Protein AF-A0A968MSD0-F1 (afdb_monomer_lite)

Structure (mmCIF, N/CA/C/O backbone):
data_AF-A0A968MSD0-F1
#
_entry.id   AF-A0A968MSD0-F1
#
loop_
_atom_site.group_PDB
_atom_site.id
_atom_site.type_symbol
_atom_site.label_atom_id
_atom_site.label_alt_id
_atom_site.label_comp_id
_atom_site.label_asym_id
_atom_site.label_entity_id
_atom_site.label_seq_id
_atom_site.pdbx_PDB_ins_code
_atom_site.Cartn_x
_atom_site.Cartn_y
_atom_site.Cartn_z
_atom_site.occupancy
_atom_site.B_iso_or_equiv
_atom_site.auth_seq_id
_atom_site.auth_comp_id
_atom_site.auth_asym_id
_atom_site.auth_atom_id
_atom_site.pdbx_PDB_model_num
ATOM 1 N N . MET A 1 1 ? 26.009 1.612 -33.110 1.00 40.75 1 MET A N 1
ATOM 2 C CA . MET A 1 1 ? 24.912 0.634 -32.939 1.00 40.75 1 MET A CA 1
ATOM 3 C C . MET A 1 1 ? 24.488 0.697 -31.481 1.00 40.75 1 MET A C 1
ATOM 5 O O . MET A 1 1 ? 25.310 0.384 -30.635 1.00 40.75 1 MET A O 1
ATOM 9 N N . VAL A 1 2 ? 23.291 1.198 -31.168 1.00 48.66 2 VAL A N 1
ATOM 10 C CA . VAL A 1 2 ? 22.817 1.276 -29.773 1.00 48.66 2 VAL A CA 1
ATOM 11 C C . VAL A 1 2 ? 22.504 -0.143 -29.301 1.00 48.66 2 VAL A C 1
ATOM 13 O O . VAL A 1 2 ? 21.721 -0.848 -29.939 1.00 48.66 2 VAL A O 1
ATOM 16 N N . ASN A 1 3 ? 23.147 -0.590 -28.224 1.00 64.88 3 ASN A N 1
ATOM 17 C CA . ASN A 1 3 ? 22.903 -1.910 -27.660 1.00 64.88 3 ASN A CA 1
ATOM 18 C C . ASN A 1 3 ? 21.477 -1.947 -27.084 1.00 64.88 3 ASN A C 1
ATOM 20 O O . ASN A 1 3 ? 21.122 -1.137 -26.230 1.00 64.88 3 ASN A O 1
ATOM 24 N N . ARG A 1 4 ? 20.640 -2.890 -27.533 1.00 63.91 4 ARG A N 1
ATOM 25 C CA . ARG A 1 4 ? 19.243 -3.024 -27.078 1.00 63.91 4 ARG A CA 1
ATOM 26 C C . ARG A 1 4 ? 19.138 -3.123 -25.547 1.00 63.91 4 ARG A C 1
ATOM 28 O O . ARG A 1 4 ? 18.202 -2.575 -24.974 1.00 63.91 4 ARG A O 1
ATOM 35 N N . LYS A 1 5 ? 20.114 -3.754 -24.879 1.00 62.75 5 LYS A N 1
ATOM 36 C CA . LYS A 1 5 ? 20.180 -3.833 -23.406 1.00 62.75 5 LYS A CA 1
ATOM 37 C C . LYS A 1 5 ? 20.410 -2.467 -22.749 1.00 62.75 5 LYS A C 1
ATOM 39 O O . LYS A 1 5 ? 19.786 -2.160 -21.740 1.00 62.75 5 LYS A O 1
ATOM 44 N N . GLU A 1 6 ? 21.262 -1.637 -23.344 1.00 64.75 6 GLU A N 1
ATOM 45 C CA . GLU A 1 6 ? 21.559 -0.279 -22.872 1.00 64.75 6 GLU A CA 1
ATOM 46 C C . GLU A 1 6 ? 20.343 0.642 -23.037 1.00 64.75 6 GLU A C 1
ATOM 48 O O . GLU A 1 6 ? 20.007 1.396 -22.126 1.00 64.75 6 GLU A O 1
ATOM 53 N N . SER A 1 7 ? 19.608 0.493 -24.145 1.00 75.88 7 SER A N 1
ATOM 54 C CA . SER A 1 7 ? 18.342 1.202 -24.354 1.00 75.88 7 SER A CA 1
ATOM 55 C C . SER A 1 7 ? 17.303 0.844 -23.288 1.00 75.88 7 SER A C 1
ATOM 57 O O . SER A 1 7 ? 16.648 1.742 -22.773 1.00 75.88 7 SER A O 1
ATOM 59 N N . ILE A 1 8 ? 17.170 -0.438 -22.924 1.00 77.12 8 ILE A N 1
ATOM 60 C CA . ILE A 1 8 ? 16.208 -0.882 -21.900 1.00 77.12 8 ILE A CA 1
ATOM 61 C C . ILE A 1 8 ? 16.601 -0.371 -20.508 1.00 77.12 8 ILE A C 1
ATOM 63 O O . ILE A 1 8 ? 15.738 0.105 -19.775 1.00 77.12 8 ILE A O 1
ATOM 67 N N . ASN A 1 9 ? 17.891 -0.418 -20.156 1.00 78.94 9 ASN A N 1
ATOM 68 C CA . ASN A 1 9 ? 18.391 0.144 -18.895 1.00 78.94 9 ASN A CA 1
ATOM 69 C C . ASN A 1 9 ? 18.038 1.629 -18.765 1.00 78.94 9 ASN A C 1
ATOM 71 O O . ASN A 1 9 ? 17.568 2.064 -17.715 1.00 78.94 9 ASN A O 1
ATOM 75 N N . LYS A 1 10 ? 18.233 2.395 -19.843 1.00 83.25 10 LYS A N 1
ATOM 76 C CA . LYS A 1 10 ? 17.906 3.820 -19.877 1.00 83.25 10 LYS A CA 1
ATOM 77 C C . LYS A 1 10 ? 16.406 4.061 -19.692 1.00 83.25 10 LYS A C 1
ATOM 79 O O . LYS A 1 10 ? 16.029 4.848 -18.830 1.00 83.25 10 LYS A O 1
ATOM 84 N N . THR A 1 11 ? 15.554 3.338 -20.423 1.00 82.94 11 THR A N 1
ATOM 85 C CA . THR A 1 11 ? 14.092 3.445 -20.268 1.00 82.94 11 THR A CA 1
ATOM 86 C C . THR A 1 11 ? 13.646 3.068 -18.847 1.00 82.94 11 THR A C 1
ATOM 88 O O . THR A 1 11 ? 12.762 3.710 -18.285 1.00 82.94 11 THR A O 1
ATOM 91 N N . PHE A 1 12 ? 14.291 2.076 -18.221 1.00 82.31 12 PHE A N 1
ATOM 92 C CA . PHE A 1 12 ? 14.046 1.708 -16.823 1.00 82.31 12 PHE A CA 1
ATOM 93 C C . PHE A 1 12 ? 14.399 2.828 -15.840 1.00 82.31 12 PHE A C 1
ATOM 95 O O . PHE A 1 12 ? 13.614 3.137 -14.944 1.00 82.31 12 PHE A O 1
ATOM 102 N N . GLN A 1 13 ? 15.553 3.469 -16.019 1.00 83.88 13 GLN A N 1
ATOM 103 C CA . GLN A 1 13 ? 15.959 4.606 -15.192 1.00 83.88 13 GLN A CA 1
ATOM 104 C C . GLN A 1 13 ? 15.007 5.795 -15.350 1.00 83.88 13 GLN A C 1
ATOM 106 O O . GLN A 1 13 ? 14.561 6.353 -14.351 1.00 83.88 13 GLN A O 1
ATOM 111 N N . GLU A 1 14 ? 14.635 6.143 -16.582 1.00 86.44 14 GLU A N 1
ATOM 112 C CA . GLU A 1 14 ? 13.683 7.226 -16.856 1.00 86.44 14 GLU A CA 1
ATOM 113 C C . GLU A 1 14 ? 12.323 6.963 -16.200 1.00 86.44 14 GLU A C 1
ATOM 115 O O . GLU A 1 14 ? 11.751 7.856 -15.575 1.00 86.44 14 GLU A O 1
ATOM 120 N N . PHE A 1 15 ? 11.833 5.723 -16.256 1.00 85.12 15 PHE A N 1
ATOM 121 C CA . PHE A 1 15 ? 10.600 5.335 -15.578 1.00 85.12 15 PHE A CA 1
ATOM 122 C C . PHE A 1 15 ? 10.693 5.473 -14.055 1.00 85.12 15 PHE A C 1
ATOM 124 O O . PHE A 1 15 ? 9.766 5.980 -13.425 1.00 85.12 15 PHE A O 1
ATOM 131 N N . ARG A 1 16 ? 11.818 5.084 -13.446 1.00 82.56 16 ARG A N 1
ATOM 132 C CA . ARG A 1 16 ? 12.033 5.253 -11.999 1.00 82.56 16 ARG A CA 1
ATOM 133 C C . ARG A 1 16 ? 12.060 6.720 -11.592 1.00 82.56 16 ARG A C 1
ATOM 135 O O . ARG A 1 16 ? 11.482 7.069 -10.564 1.00 82.56 16 ARG A O 1
ATOM 142 N N . GLU A 1 17 ? 12.664 7.581 -12.403 1.00 86.44 17 GLU A N 1
ATOM 143 C CA . GLU A 1 17 ? 12.632 9.026 -12.172 1.00 86.44 17 GLU A CA 1
ATOM 144 C C . GLU A 1 17 ? 11.215 9.592 -12.311 1.00 86.44 17 GLU A C 1
ATOM 146 O O . GLU A 1 17 ? 10.816 10.443 -11.517 1.00 86.44 17 GLU A O 1
ATOM 151 N N . LEU A 1 18 ? 10.414 9.092 -13.256 1.00 85.75 18 LEU A N 1
ATOM 152 C CA . LEU A 1 18 ? 8.999 9.459 -13.362 1.00 85.75 18 LEU A CA 1
ATOM 153 C C . LEU A 1 18 ? 8.200 9.004 -12.136 1.00 85.75 18 LEU A C 1
ATOM 155 O O . LEU A 1 18 ? 7.439 9.801 -11.596 1.00 85.75 18 LEU A O 1
ATOM 159 N N . GLN A 1 19 ? 8.410 7.781 -11.641 1.00 82.12 19 GLN A N 1
ATOM 160 C CA . GLN A 1 19 ? 7.786 7.305 -10.399 1.00 82.12 19 GLN A CA 1
ATOM 161 C C . GLN A 1 19 ? 8.208 8.136 -9.182 1.00 82.12 19 GLN A C 1
ATOM 163 O O 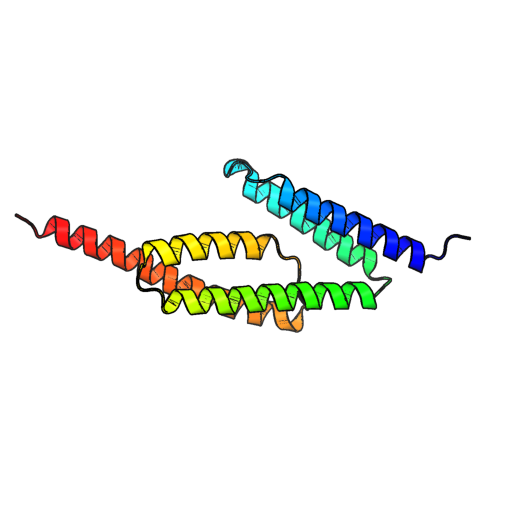. GLN A 1 19 ? 7.400 8.392 -8.292 1.00 82.12 19 GLN A O 1
ATOM 168 N N . LYS A 1 20 ? 9.470 8.568 -9.126 1.00 84.00 20 LYS A N 1
ATOM 169 C CA . LYS A 1 20 ? 9.963 9.428 -8.050 1.00 84.00 20 LYS A CA 1
ATOM 170 C C . LYS A 1 20 ? 9.290 10.798 -8.096 1.00 84.00 20 LYS A C 1
ATOM 172 O O . LYS A 1 20 ? 8.714 11.217 -7.098 1.00 84.00 20 LYS A O 1
ATOM 177 N N . LYS A 1 21 ? 9.275 11.441 -9.266 1.00 84.19 21 LYS A N 1
ATOM 178 C CA . LYS A 1 21 ? 8.575 12.718 -9.475 1.00 84.19 21 LYS A CA 1
ATOM 179 C C . LYS A 1 21 ? 7.089 12.600 -9.158 1.00 84.19 21 LYS A C 1
ATOM 181 O O . LYS A 1 21 ? 6.544 13.469 -8.496 1.00 84.19 21 LYS A O 1
ATOM 186 N N . TRP A 1 22 ? 6.455 11.502 -9.568 1.00 80.44 22 TRP A N 1
ATOM 187 C CA . TRP A 1 22 ? 5.063 11.1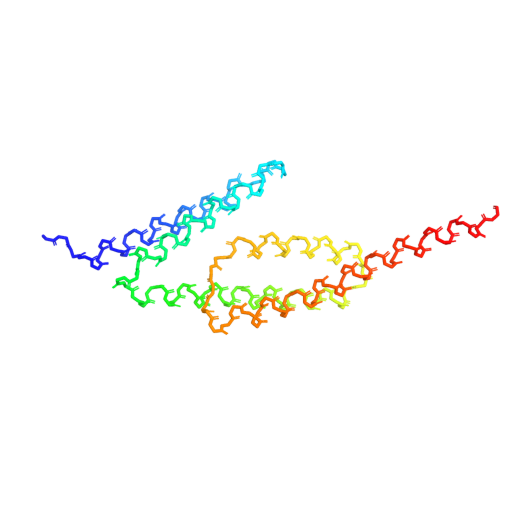97 -9.242 1.00 80.44 22 TRP A CA 1
ATOM 188 C C . TRP A 1 22 ? 4.796 11.248 -7.735 1.00 80.44 22 TRP A C 1
ATOM 190 O O . TRP A 1 22 ? 3.861 11.911 -7.295 1.00 80.44 22 TRP A O 1
ATOM 200 N N . ARG A 1 23 ? 5.658 10.606 -6.940 1.00 74.94 23 ARG A N 1
ATOM 201 C CA . ARG A 1 23 ? 5.559 10.602 -5.473 1.00 74.94 23 ARG A CA 1
ATOM 202 C C . ARG A 1 23 ? 5.823 11.975 -4.848 1.00 74.94 23 ARG A C 1
ATOM 204 O O . ARG A 1 23 ? 5.264 12.278 -3.801 1.00 74.94 23 ARG A O 1
ATOM 211 N N . GLU A 1 24 ? 6.653 12.805 -5.475 1.00 81.75 24 GLU A N 1
ATOM 212 C CA . GLU A 1 24 ? 7.002 14.145 -4.978 1.00 81.75 24 GLU A CA 1
ATOM 213 C C . GLU A 1 24 ? 5.906 15.202 -5.219 1.00 81.75 24 GLU A C 1
ATOM 215 O O . GLU A 1 24 ? 5.854 16.190 -4.491 1.00 81.75 24 GLU A O 1
ATOM 220 N N . ILE A 1 25 ? 5.016 15.009 -6.204 1.00 72.75 25 ILE A N 1
ATOM 221 C CA . ILE A 1 25 ? 4.003 16.008 -6.612 1.00 72.75 25 ILE A CA 1
ATOM 222 C C . ILE A 1 25 ? 2.906 16.236 -5.545 1.00 72.75 25 ILE A C 1
ATOM 224 O O . ILE A 1 25 ? 2.299 17.307 -5.515 1.00 72.75 25 ILE A O 1
ATOM 228 N N . GLY A 1 26 ? 2.701 15.300 -4.610 1.00 65.50 26 GLY A N 1
ATOM 229 C CA . GLY A 1 26 ? 1.849 15.506 -3.431 1.00 65.50 26 GLY A CA 1
ATOM 230 C C . GLY A 1 26 ? 0.349 15.207 -3.631 1.00 65.50 26 GLY A C 1
ATOM 231 O O . GLY A 1 26 ? -0.033 14.522 -4.580 1.00 65.50 26 GLY A O 1
ATOM 232 N N . PRO A 1 27 ? -0.521 15.638 -2.690 1.00 61.88 27 PRO A N 1
ATOM 233 C CA . PRO A 1 27 ? -1.898 15.154 -2.586 1.00 61.88 27 PRO A CA 1
ATOM 234 C C . PRO A 1 27 ? -2.804 15.651 -3.720 1.00 61.88 27 PRO A C 1
ATOM 236 O O . PRO A 1 27 ? -2.898 16.844 -4.001 1.00 61.88 27 PRO A O 1
ATOM 239 N N . VAL A 1 28 ? -3.533 14.710 -4.318 1.00 66.81 28 VAL A N 1
ATOM 240 C CA . VAL A 1 28 ? -4.502 14.934 -5.399 1.00 66.81 28 VAL A CA 1
ATOM 241 C C . VAL A 1 28 ? -5.925 14.961 -4.820 1.00 66.81 28 VAL A C 1
ATOM 243 O O . VAL A 1 28 ? -6.196 14.241 -3.853 1.00 66.81 28 VAL A O 1
ATOM 246 N N . PRO A 1 29 ? -6.859 15.753 -5.385 1.00 70.69 29 PRO A N 1
ATOM 247 C CA . PRO A 1 29 ? -8.263 15.724 -4.984 1.00 70.69 29 PRO A CA 1
ATOM 248 C C . PRO A 1 29 ? -8.845 14.305 -4.959 1.00 70.69 29 PRO A C 1
ATOM 250 O O . PRO A 1 29 ? -8.694 13.545 -5.916 1.00 70.69 29 PRO A O 1
ATOM 253 N N . GLN A 1 30 ? -9.565 13.964 -3.884 1.00 66.06 30 GLN A N 1
ATOM 254 C CA . GLN A 1 30 ? -10.143 12.626 -3.692 1.00 66.06 30 GLN A CA 1
ATOM 255 C C . GLN A 1 30 ? -11.069 12.192 -4.838 1.00 66.06 30 GLN A C 1
ATOM 257 O O . GLN A 1 30 ? -11.137 11.005 -5.140 1.00 66.06 30 GLN A O 1
ATOM 262 N N . SER A 1 31 ? -11.745 13.138 -5.496 1.00 77.31 31 SER A N 1
ATOM 263 C CA . SER A 1 31 ? -12.652 12.868 -6.618 1.00 77.31 31 SER A CA 1
ATOM 264 C C . SER A 1 31 ? -11.951 12.324 -7.863 1.00 77.31 31 SER A C 1
ATOM 266 O O . SER A 1 31 ? -12.562 11.562 -8.597 1.00 77.31 31 SER A O 1
ATOM 268 N N . ALA A 1 32 ? -10.688 12.689 -8.094 1.00 77.44 32 ALA A N 1
ATOM 269 C CA . ALA A 1 32 ? -9.901 12.230 -9.241 1.00 77.44 32 ALA A CA 1
ATOM 270 C C . ALA A 1 32 ? -8.962 11.069 -8.880 1.00 77.44 32 ALA A C 1
ATOM 272 O O . ALA A 1 32 ? -8.256 10.543 -9.734 1.00 77.44 32 ALA A O 1
ATOM 273 N N . LEU A 1 33 ? -8.915 10.688 -7.603 1.00 76.81 33 LEU A N 1
ATOM 274 C CA . LEU A 1 33 ? -7.887 9.807 -7.064 1.00 76.81 33 LEU A CA 1
ATOM 275 C C . LEU A 1 33 ? -8.004 8.384 -7.623 1.00 76.81 33 LEU A C 1
ATOM 277 O O . LEU A 1 33 ? -6.986 7.788 -7.955 1.00 76.81 33 LEU A O 1
ATOM 281 N N . ASN A 1 34 ? -9.223 7.859 -7.777 1.00 76.69 34 ASN A N 1
ATOM 282 C CA . ASN A 1 34 ? -9.445 6.524 -8.343 1.00 76.69 34 ASN A CA 1
ATOM 283 C C . ASN A 1 34 ? -9.000 6.452 -9.809 1.00 76.69 34 ASN A C 1
ATOM 285 O O . ASN A 1 34 ? -8.121 5.655 -10.120 1.00 76.69 34 ASN A O 1
ATOM 289 N N . ASP A 1 35 ? -9.518 7.340 -10.663 1.00 82.31 35 ASP A N 1
ATOM 290 C CA . ASP A 1 35 ? -9.164 7.401 -12.089 1.00 82.31 35 ASP A CA 1
ATOM 291 C C . ASP A 1 35 ? -7.655 7.581 -12.285 1.00 82.31 35 ASP A C 1
ATOM 293 O O . ASP A 1 35 ? -7.037 7.006 -13.182 1.00 82.31 35 ASP A O 1
ATOM 297 N N . LEU A 1 36 ? -7.032 8.382 -11.422 1.00 82.06 36 LEU A N 1
ATOM 298 C CA . LEU A 1 36 ? -5.600 8.607 -11.446 1.00 82.06 36 LEU A CA 1
ATOM 299 C C . LEU A 1 36 ? -4.812 7.340 -11.112 1.00 82.06 36 LEU A C 1
ATOM 301 O O . LEU A 1 36 ? -3.836 7.021 -11.792 1.00 82.06 36 LEU A O 1
ATOM 305 N N . TRP A 1 37 ? -5.241 6.607 -10.083 1.00 80.12 37 TRP A N 1
ATOM 306 C CA . TRP A 1 37 ? -4.616 5.345 -9.709 1.00 80.12 37 TRP A CA 1
ATOM 307 C C . TRP A 1 37 ? -4.806 4.274 -10.769 1.00 80.12 37 TRP A C 1
ATOM 309 O O . TRP A 1 37 ? -3.855 3.540 -11.024 1.00 80.12 37 TRP A O 1
ATOM 319 N N . GLU A 1 38 ? -5.978 4.180 -11.391 1.00 83.69 38 GLU A N 1
ATOM 320 C CA . GLU A 1 38 ? -6.221 3.231 -12.479 1.00 83.69 38 GLU A CA 1
ATOM 321 C C . GLU A 1 38 ? -5.331 3.537 -13.685 1.00 83.69 38 GLU A C 1
ATOM 323 O O . GLU A 1 38 ? -4.651 2.643 -14.190 1.00 83.69 38 GLU A O 1
ATOM 328 N N . ASN A 1 39 ? -5.235 4.810 -14.085 1.00 85.44 39 ASN A N 1
ATOM 329 C CA . ASN A 1 39 ? -4.341 5.228 -15.163 1.00 85.44 39 ASN A CA 1
ATOM 330 C C . ASN A 1 39 ? -2.874 4.934 -14.834 1.00 85.44 39 ASN A C 1
ATOM 332 O O . ASN A 1 39 ? -2.160 4.368 -15.665 1.00 85.44 39 ASN A O 1
ATOM 336 N N . TYR A 1 40 ? -2.428 5.270 -13.621 1.00 84.56 40 TYR A N 1
ATOM 337 C CA . TYR A 1 40 ? -1.072 4.969 -13.169 1.00 84.56 40 TYR A CA 1
ATOM 338 C C . TYR A 1 40 ? -0.793 3.463 -13.216 1.00 84.56 40 TYR A C 1
ATOM 340 O O . TYR A 1 40 ? 0.188 3.051 -13.832 1.00 84.56 40 TYR A O 1
ATOM 348 N N . HIS A 1 41 ? -1.669 2.633 -12.638 1.00 83.31 41 HIS A N 1
ATOM 349 C CA . HIS A 1 41 ? -1.511 1.176 -12.654 1.00 83.31 41 HIS A CA 1
ATOM 350 C C . HIS A 1 41 ? -1.459 0.628 -14.078 1.00 83.31 41 HIS A C 1
ATOM 352 O O . HIS A 1 41 ? -0.556 -0.144 -14.383 1.00 83.31 41 HIS A O 1
ATOM 358 N N . HIS A 1 42 ? -2.341 1.086 -14.967 1.00 85.94 42 HIS A N 1
ATOM 359 C CA . HIS A 1 42 ? -2.337 0.672 -16.368 1.00 85.94 42 HIS A CA 1
ATOM 360 C C . HIS A 1 42 ? -0.994 0.959 -17.061 1.00 85.94 42 HIS A C 1
ATOM 362 O O . HIS A 1 42 ? -0.451 0.109 -17.771 1.00 85.94 42 HIS A O 1
ATOM 368 N N . HIS A 1 43 ? -0.421 2.144 -16.830 1.00 85.06 43 HIS A N 1
ATOM 369 C CA . HIS A 1 43 ? 0.856 2.534 -17.433 1.00 85.06 43 HIS A CA 1
ATOM 370 C C . HIS A 1 43 ? 2.029 1.764 -16.820 1.00 85.06 43 HIS A C 1
ATOM 372 O O . HIS A 1 43 ? 2.944 1.360 -17.537 1.00 85.06 43 HIS A O 1
ATOM 378 N N . VAL A 1 44 ? 1.986 1.518 -15.508 1.00 84.38 44 VAL A N 1
ATOM 379 C CA . VAL A 1 44 ? 2.961 0.677 -14.808 1.00 84.38 44 VAL A CA 1
ATOM 380 C C . VAL A 1 44 ? 2.924 -0.750 -15.362 1.00 84.38 44 VAL A C 1
ATOM 382 O O . VAL A 1 44 ? 3.968 -1.281 -15.729 1.00 84.38 44 VAL A O 1
ATOM 385 N N . GLU A 1 45 ? 1.748 -1.364 -15.480 1.00 83.44 45 GLU A N 1
ATOM 386 C CA . GLU A 1 45 ? 1.585 -2.716 -16.030 1.00 83.44 45 GLU A CA 1
ATOM 387 C C . GLU A 1 45 ? 2.091 -2.808 -17.472 1.00 83.44 45 GLU A C 1
ATOM 389 O O . GLU A 1 45 ? 2.942 -3.649 -17.771 1.00 83.44 45 GLU A O 1
ATOM 394 N N . THR A 1 46 ? 1.670 -1.875 -18.332 1.00 84.06 46 THR A N 1
ATOM 395 C CA . THR A 1 46 ? 2.117 -1.796 -19.733 1.00 84.06 46 THR A CA 1
ATOM 396 C C . THR A 1 46 ? 3.639 -1.681 -19.833 1.00 84.06 46 THR A C 1
ATOM 398 O O . THR A 1 46 ? 4.269 -2.293 -20.698 1.00 84.06 46 THR A O 1
ATOM 401 N N . PHE A 1 47 ? 4.262 -0.932 -18.922 1.00 83.06 47 PHE A N 1
ATOM 402 C CA . PHE A 1 47 ? 5.711 -0.788 -18.863 1.00 83.06 47 PHE A CA 1
ATOM 403 C C . PHE A 1 47 ? 6.428 -2.095 -18.490 1.00 83.06 47 PHE A C 1
ATOM 405 O O . PHE A 1 47 ? 7.408 -2.473 -19.142 1.00 83.06 47 PHE A O 1
ATOM 412 N N . TYR A 1 48 ? 5.935 -2.823 -17.483 1.00 78.81 48 TYR A N 1
ATOM 413 C CA . TYR A 1 48 ? 6.498 -4.130 -17.128 1.00 78.81 48 TYR A CA 1
ATOM 414 C C . TYR A 1 48 ? 6.299 -5.174 -18.231 1.00 78.81 48 TYR A C 1
ATOM 416 O O . TYR A 1 48 ? 7.175 -6.025 -18.415 1.00 78.81 48 TYR A O 1
ATOM 424 N N . ASP A 1 49 ? 5.198 -5.102 -18.979 1.00 79.81 49 ASP A N 1
ATOM 425 C CA . ASP A 1 49 ? 4.969 -5.947 -20.153 1.00 79.81 49 ASP A CA 1
ATOM 426 C C . ASP A 1 49 ? 5.927 -5.601 -21.302 1.00 79.81 49 ASP A C 1
ATOM 428 O O . ASP A 1 49 ? 6.470 -6.500 -21.949 1.00 79.81 49 ASP A O 1
ATOM 432 N N . TYR A 1 50 ? 6.225 -4.316 -21.508 1.00 77.31 50 TYR A N 1
ATOM 433 C CA . TYR A 1 50 ? 7.200 -3.852 -22.498 1.00 77.31 50 TYR A CA 1
ATOM 434 C C . TYR A 1 50 ? 8.638 -4.313 -22.180 1.00 77.31 50 TYR A C 1
ATOM 436 O O . TYR A 1 50 ? 9.391 -4.701 -23.077 1.00 77.31 50 TYR A O 1
ATOM 444 N N . ILE A 1 51 ? 9.026 -4.348 -20.899 1.00 70.12 51 ILE A N 1
ATOM 445 C CA . ILE A 1 51 ? 10.377 -4.753 -20.448 1.00 70.12 51 ILE A CA 1
ATOM 446 C C . ILE A 1 51 ? 10.556 -6.267 -20.340 1.00 70.12 51 ILE A C 1
ATOM 448 O O . ILE A 1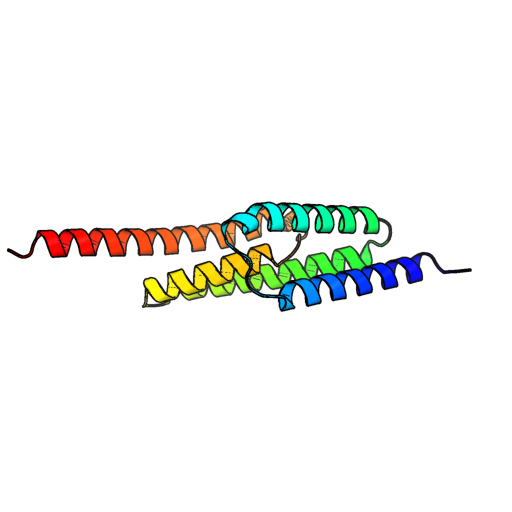 51 ? 11.643 -6.738 -20.017 1.00 70.12 51 ILE A O 1
ATOM 452 N N . LYS A 1 52 ? 9.559 -7.074 -20.708 1.00 64.06 52 LYS A N 1
ATOM 453 C CA . LYS A 1 52 ? 9.637 -8.548 -20.690 1.00 64.06 52 LYS A CA 1
ATOM 454 C C . LYS A 1 52 ? 10.862 -9.134 -21.430 1.00 64.06 52 LYS A C 1
ATOM 456 O O . LYS A 1 52 ? 11.224 -10.282 -21.200 1.00 64.06 52 LYS A O 1
ATOM 461 N N . ILE A 1 53 ? 11.537 -8.332 -22.260 1.00 60.06 53 ILE A N 1
ATOM 462 C CA . ILE A 1 53 ? 12.800 -8.627 -22.960 1.00 60.06 53 ILE A CA 1
ATOM 463 C C . ILE A 1 53 ? 14.041 -8.633 -22.025 1.00 60.06 53 ILE A C 1
ATOM 465 O O . ILE A 1 53 ? 15.056 -9.232 -22.378 1.00 60.06 53 ILE A O 1
ATOM 469 N N . ASN A 1 54 ? 13.992 -8.014 -20.836 1.00 67.38 54 ASN A N 1
ATOM 470 C CA . ASN A 1 54 ? 15.088 -7.957 -19.856 1.00 67.38 54 ASN A CA 1
ATOM 471 C C . ASN A 1 54 ? 14.621 -8.445 -18.467 1.00 67.38 54 ASN A C 1
ATOM 473 O O . ASN A 1 54 ? 14.230 -7.653 -17.607 1.00 67.38 54 ASN A O 1
ATOM 477 N N . GLN A 1 55 ? 14.630 -9.771 -18.279 1.00 73.44 55 GLN A N 1
ATOM 478 C CA . GLN A 1 55 ? 14.099 -10.456 -17.090 1.00 73.44 55 GLN A CA 1
ATOM 479 C C . GLN A 1 55 ? 14.757 -10.011 -15.774 1.00 73.44 55 GLN A C 1
ATOM 481 O O . GLN A 1 55 ? 14.051 -9.783 -14.798 1.00 73.44 55 GLN A O 1
ATOM 486 N N . GLU A 1 56 ? 16.076 -9.806 -15.743 1.00 80.38 56 GLU A N 1
ATOM 487 C CA . GLU A 1 56 ? 16.810 -9.570 -14.488 1.00 80.38 56 GLU A CA 1
ATOM 488 C C . GLU A 1 56 ? 16.399 -8.272 -13.776 1.00 80.38 56 GLU A C 1
ATOM 490 O O . GLU A 1 56 ? 16.196 -8.265 -12.562 1.00 80.38 56 GLU A O 1
ATOM 495 N N . LEU A 1 57 ? 16.235 -7.168 -14.516 1.00 78.06 57 LEU A N 1
ATOM 496 C CA . LEU A 1 57 ? 15.825 -5.882 -13.931 1.00 78.06 57 LEU A CA 1
ATOM 497 C C . LEU A 1 57 ? 14.396 -5.926 -13.407 1.00 78.06 57 LEU A C 1
ATOM 499 O O . LEU A 1 57 ? 14.107 -5.382 -12.342 1.00 78.06 57 LEU A O 1
ATOM 503 N N . ARG A 1 58 ? 13.508 -6.573 -14.169 1.00 82.38 58 ARG A N 1
ATOM 504 C CA . ARG A 1 58 ? 12.110 -6.754 -13.792 1.00 82.38 58 ARG A CA 1
ATOM 505 C C . ARG A 1 58 ? 12.019 -7.557 -12.505 1.00 82.38 58 ARG A C 1
ATOM 507 O O . ARG A 1 58 ? 11.365 -7.112 -11.570 1.00 82.38 58 ARG A O 1
ATOM 514 N N . ASP A 1 59 ? 12.707 -8.688 -12.436 1.00 86.75 59 ASP A N 1
ATOM 515 C CA . ASP A 1 59 ? 12.665 -9.563 -11.268 1.00 86.75 59 ASP A CA 1
ATOM 516 C C . ASP A 1 59 ? 13.261 -8.879 -10.032 1.00 86.75 59 ASP A C 1
ATOM 518 O O . ASP A 1 59 ? 12.706 -8.985 -8.938 1.00 86.75 59 ASP A O 1
ATOM 522 N N . LEU A 1 60 ? 14.347 -8.119 -10.201 1.00 86.75 60 LEU A N 1
ATOM 523 C CA . LEU A 1 60 ? 14.947 -7.340 -9.117 1.00 86.75 60 LEU A CA 1
ATOM 524 C C . LEU A 1 60 ? 13.989 -6.266 -8.588 1.00 86.75 60 LEU A C 1
ATOM 526 O O . LEU A 1 60 ? 13.897 -6.060 -7.379 1.00 86.75 60 LEU A O 1
ATOM 530 N N . ASP A 1 61 ? 13.261 -5.584 -9.468 1.00 86.62 61 ASP A N 1
ATOM 531 C CA . ASP A 1 61 ? 12.320 -4.545 -9.056 1.00 86.62 61 ASP A CA 1
ATOM 532 C C . ASP A 1 61 ? 11.037 -5.118 -8.435 1.00 86.62 61 ASP A C 1
ATOM 534 O O . ASP A 1 61 ? 10.575 -4.613 -7.412 1.00 86.62 61 ASP A O 1
ATOM 538 N N . LEU A 1 62 ? 10.523 -6.237 -8.959 1.00 90.75 62 LEU A N 1
ATOM 539 C CA . LEU A 1 62 ? 9.430 -6.983 -8.326 1.00 90.75 62 LEU A CA 1
ATOM 540 C C . LEU A 1 62 ? 9.821 -7.444 -6.913 1.00 90.75 62 LEU A C 1
ATOM 542 O O . LEU A 1 62 ? 9.010 -7.323 -5.995 1.00 90.75 62 LEU A O 1
ATOM 546 N N . LYS A 1 63 ? 11.065 -7.905 -6.712 1.00 92.75 63 LYS A N 1
ATOM 547 C CA . LYS A 1 63 ? 11.600 -8.244 -5.380 1.00 92.75 63 LYS A CA 1
ATOM 548 C C . LYS A 1 63 ? 11.668 -7.033 -4.447 1.00 92.75 63 LYS A C 1
ATOM 550 O O . LYS A 1 63 ? 11.255 -7.139 -3.299 1.00 92.75 63 LYS A O 1
ATOM 555 N N . LYS A 1 64 ? 12.084 -5.862 -4.937 1.00 92.62 64 LYS A N 1
ATOM 556 C CA . LYS A 1 64 ? 12.061 -4.619 -4.140 1.00 92.62 64 LYS A CA 1
ATOM 557 C C . LYS A 1 64 ? 10.646 -4.200 -3.742 1.00 92.62 64 LYS A C 1
ATOM 559 O O . LYS A 1 64 ? 10.421 -3.786 -2.607 1.00 92.62 64 LYS A O 1
ATOM 564 N N . ASN A 1 65 ? 9.682 -4.312 -4.656 1.00 93.75 65 ASN A N 1
ATOM 565 C CA . ASN A 1 65 ? 8.276 -4.036 -4.351 1.00 93.75 65 ASN A CA 1
ATOM 566 C C . ASN A 1 65 ? 7.727 -5.026 -3.314 1.00 93.75 65 ASN A C 1
ATOM 568 O O . ASN A 1 65 ? 6.974 -4.635 -2.423 1.00 93.75 65 ASN A O 1
ATOM 572 N N . LEU A 1 66 ? 8.124 -6.295 -3.419 1.00 95.62 66 LEU A N 1
ATOM 573 C CA . LEU A 1 66 ? 7.797 -7.358 -2.474 1.00 95.62 66 LEU A CA 1
ATOM 574 C C . LEU A 1 66 ? 8.324 -7.034 -1.068 1.00 95.62 66 LEU A C 1
ATOM 576 O O . LEU A 1 66 ? 7.534 -6.991 -0.127 1.00 95.62 66 LEU A O 1
ATOM 580 N N . GLU A 1 67 ? 9.612 -6.721 -0.933 1.00 96.38 67 GLU A N 1
ATOM 581 C CA . GLU A 1 67 ? 10.223 -6.305 0.339 1.00 96.38 67 GLU A CA 1
ATOM 582 C C . GLU A 1 67 ? 9.499 -5.096 0.948 1.00 96.38 67 GLU A C 1
ATOM 584 O O . GLU A 1 67 ? 9.151 -5.100 2.128 1.00 96.38 67 GLU A O 1
ATOM 589 N N . ALA A 1 68 ? 9.185 -4.083 0.135 1.00 95.88 68 ALA A N 1
ATOM 590 C CA . ALA A 1 68 ? 8.451 -2.912 0.600 1.00 95.88 68 ALA A CA 1
ATOM 591 C C . ALA A 1 68 ? 7.042 -3.266 1.111 1.00 95.88 68 ALA A C 1
ATOM 593 O O . ALA A 1 68 ? 6.625 -2.755 2.151 1.00 95.88 68 ALA A O 1
ATOM 594 N N . LYS A 1 69 ? 6.307 -4.155 0.425 1.00 96.88 69 LYS A N 1
ATOM 595 C CA . LYS A 1 69 ? 4.977 -4.602 0.881 1.00 96.88 69 LYS A CA 1
ATOM 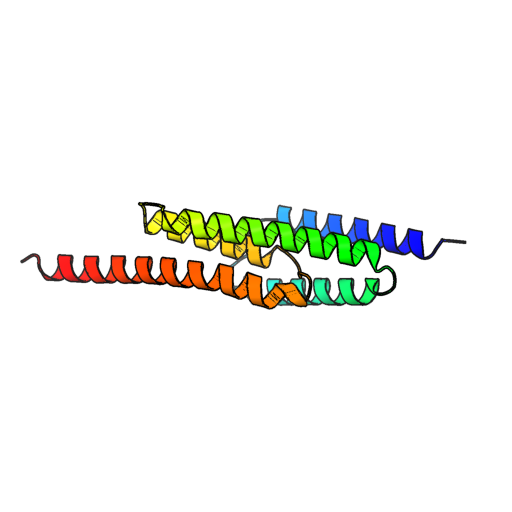596 C C . LYS A 1 69 ? 5.043 -5.483 2.126 1.00 96.88 69 LYS A C 1
ATOM 598 O O . LYS A 1 69 ? 4.147 -5.381 2.960 1.00 96.88 69 LYS A O 1
ATOM 603 N N . LEU A 1 70 ? 6.095 -6.284 2.298 1.00 97.12 70 LEU A N 1
ATOM 604 C CA . LEU A 1 70 ? 6.329 -7.036 3.536 1.00 97.12 70 LEU A CA 1
ATOM 605 C C . LEU A 1 70 ? 6.522 -6.093 4.728 1.00 97.12 70 LEU A C 1
ATOM 607 O O . LEU A 1 70 ? 5.836 -6.248 5.735 1.00 97.12 70 LEU A O 1
ATOM 611 N N . ILE A 1 71 ? 7.338 -5.047 4.569 1.00 97.12 71 ILE A N 1
ATOM 612 C CA . ILE A 1 71 ? 7.516 -4.008 5.596 1.00 97.12 71 ILE A CA 1
ATOM 613 C C . ILE A 1 71 ? 6.180 -3.321 5.926 1.00 97.12 71 ILE A C 1
ATOM 615 O O . ILE A 1 71 ? 5.915 -3.001 7.083 1.00 97.12 71 ILE A O 1
ATOM 619 N N . LEU A 1 72 ? 5.312 -3.081 4.934 1.00 96.88 72 LEU A N 1
ATOM 620 C CA . LEU A 1 72 ? 3.974 -2.536 5.202 1.00 96.88 72 LEU A CA 1
ATOM 621 C C . LEU A 1 72 ? 3.085 -3.507 5.988 1.00 96.88 72 LEU A C 1
ATOM 623 O O . LEU A 1 72 ? 2.299 -3.044 6.812 1.00 96.88 72 LEU A O 1
ATOM 627 N N . CYS A 1 73 ? 3.196 -4.817 5.753 1.00 97.31 73 CYS A N 1
ATOM 628 C CA . CYS A 1 73 ? 2.472 -5.825 6.531 1.00 97.31 73 CYS A CA 1
ATOM 629 C C . CYS A 1 73 ? 2.921 -5.813 7.993 1.00 97.31 73 CYS A C 1
ATOM 631 O O . CYS A 1 73 ? 2.078 -5.717 8.878 1.00 97.31 73 CYS A O 1
ATOM 633 N N . GLU A 1 74 ? 4.232 -5.818 8.237 1.00 97.19 74 GLU A N 1
ATOM 634 C CA . GLU A 1 74 ? 4.805 -5.746 9.588 1.00 97.19 74 GLU A CA 1
ATOM 635 C C . GLU A 1 74 ? 4.357 -4.472 10.312 1.00 97.19 74 GLU A C 1
ATOM 637 O O . GLU A 1 74 ? 3.814 -4.532 11.412 1.00 97.19 74 GLU A O 1
ATOM 642 N N . LYS A 1 75 ? 4.465 -3.313 9.650 1.00 96.00 75 LYS A N 1
ATOM 643 C CA . LYS A 1 75 ? 3.972 -2.043 10.201 1.00 96.00 75 LYS A CA 1
ATOM 644 C C . LYS A 1 75 ? 2.481 -2.078 10.496 1.00 96.00 75 LYS A C 1
ATOM 646 O O . LYS A 1 75 ? 2.058 -1.512 11.494 1.00 96.00 75 LYS A O 1
ATOM 651 N N . ALA A 1 76 ? 1.671 -2.694 9.635 1.00 95.81 76 ALA A N 1
ATOM 652 C CA . ALA A 1 76 ? 0.241 -2.823 9.885 1.00 95.81 76 ALA A CA 1
ATOM 653 C C . ALA A 1 76 ? -0.015 -3.689 11.124 1.00 95.81 76 ALA A C 1
ATOM 655 O O . ALA A 1 76 ? -0.869 -3.347 11.940 1.00 95.81 76 ALA A O 1
ATOM 656 N N . GLU A 1 77 ? 0.720 -4.791 11.280 1.00 96.00 77 GLU A N 1
ATOM 657 C CA . GLU A 1 77 ? 0.607 -5.705 12.423 1.00 96.00 77 GLU A CA 1
ATOM 658 C C . GLU A 1 77 ? 0.993 -5.020 13.736 1.00 96.00 77 GLU A C 1
ATOM 660 O O . GLU A 1 77 ? 0.301 -5.191 14.739 1.00 96.00 77 GLU A O 1
ATOM 665 N N . GLU A 1 78 ? 2.013 -4.161 13.728 1.00 95.81 78 GLU A N 1
ATOM 666 C CA . GLU A 1 78 ? 2.373 -3.329 14.883 1.00 95.81 78 GLU A CA 1
ATOM 667 C C . GLU A 1 78 ? 1.213 -2.427 15.340 1.00 95.81 78 GLU A C 1
ATOM 669 O O . GLU A 1 78 ? 1.014 -2.233 16.543 1.00 95.81 78 GLU A O 1
ATOM 674 N N . LEU A 1 79 ? 0.377 -1.933 14.415 1.00 94.38 79 LEU A N 1
ATOM 675 C CA . LEU A 1 79 ? -0.803 -1.123 14.759 1.00 94.38 79 LEU A CA 1
ATOM 676 C C . LEU A 1 79 ? -1.854 -1.911 15.555 1.00 94.38 79 LEU A C 1
ATOM 678 O O . LEU A 1 79 ? -2.708 -1.307 16.204 1.00 94.38 79 LEU A O 1
ATOM 682 N N . LEU A 1 80 ? -1.813 -3.249 15.551 1.00 92.50 80 LEU A N 1
ATOM 683 C CA . LEU A 1 80 ? -2.708 -4.065 16.380 1.00 92.50 80 LEU A CA 1
ATOM 684 C C . LEU A 1 80 ? -2.409 -3.926 17.873 1.00 92.50 80 LEU A C 1
ATOM 686 O O . LEU A 1 80 ? -3.330 -4.104 18.681 1.00 92.50 80 LEU A O 1
ATOM 690 N N . LEU A 1 81 ? -1.153 -3.618 18.205 1.00 93.12 81 LEU A N 1
ATOM 691 C CA . LEU A 1 81 ? -0.645 -3.405 19.560 1.00 93.12 81 LEU A CA 1
ATOM 692 C C . LEU A 1 81 ? -0.769 -1.941 20.002 1.00 93.12 81 LEU A C 1
ATOM 694 O O . LEU A 1 81 ? -0.566 -1.629 21.175 1.00 93.12 81 LEU A O 1
ATOM 698 N N . GLU A 1 82 ? -1.107 -1.035 19.085 1.00 90.81 82 GLU A N 1
ATOM 699 C CA . GLU A 1 82 ? -1.241 0.380 19.394 1.00 90.81 82 GLU A CA 1
ATOM 700 C C . GLU A 1 82 ? -2.471 0.638 20.289 1.00 90.81 82 GLU A C 1
ATOM 702 O O . GLU A 1 82 ? -3.592 0.262 19.932 1.00 90.81 82 GLU A O 1
ATOM 707 N N . PRO A 1 83 ? -2.309 1.312 21.447 1.00 87.44 83 PRO A N 1
ATOM 708 C CA . PRO A 1 83 ? -3.411 1.522 22.388 1.00 87.44 83 PRO A CA 1
ATOM 709 C C . PRO A 1 83 ? -4.475 2.497 21.860 1.00 87.44 83 PRO A C 1
ATOM 711 O O . PRO A 1 83 ? -5.640 2.431 22.250 1.00 87.44 83 PRO A O 1
ATOM 714 N N . GLY A 1 84 ? -4.089 3.421 20.977 1.00 91.19 84 GLY A N 1
ATOM 715 C CA . GLY A 1 84 ? -4.982 4.436 20.427 1.00 91.19 84 GLY A CA 1
ATOM 716 C C . GLY A 1 84 ? -5.678 3.973 19.151 1.00 91.19 84 GLY A C 1
ATOM 717 O O . GLY A 1 84 ? -5.077 4.018 18.083 1.00 91.19 84 GLY A O 1
ATOM 718 N N . ILE A 1 85 ? -6.971 3.639 19.229 1.00 92.00 85 ILE A N 1
ATOM 719 C CA . ILE A 1 85 ? -7.763 3.157 18.077 1.00 92.00 85 ILE A CA 1
ATOM 720 C C . ILE A 1 85 ? -7.793 4.173 16.921 1.00 92.00 85 ILE A C 1
ATOM 722 O O . ILE A 1 85 ? -7.601 3.801 15.765 1.00 92.00 85 ILE A O 1
ATOM 726 N N . LEU A 1 86 ? -7.995 5.463 17.218 1.00 92.12 86 LEU A N 1
ATOM 727 C CA . LEU A 1 86 ? -8.030 6.519 16.194 1.00 92.12 86 LEU A CA 1
ATOM 728 C C . LEU A 1 86 ? -6.657 6.739 15.540 1.00 92.12 86 LEU A C 1
ATOM 730 O O . LEU A 1 86 ? -6.566 6.961 14.331 1.00 92.12 86 LEU A O 1
ATOM 734 N N . SER A 1 87 ? -5.588 6.643 16.334 1.00 93.88 87 SER A N 1
ATOM 735 C CA . SER A 1 87 ? -4.212 6.764 15.846 1.00 93.88 87 SER A CA 1
ATOM 736 C C . SER A 1 87 ? -3.847 5.578 14.951 1.00 93.88 87 SER A C 1
ATOM 738 O O . SER A 1 87 ? -3.395 5.780 13.824 1.00 93.88 87 SER A O 1
ATOM 740 N N . ALA A 1 88 ? -4.158 4.354 15.392 1.00 93.75 88 ALA A N 1
ATOM 741 C CA . ALA A 1 88 ? -3.979 3.134 14.610 1.00 93.75 88 ALA A CA 1
ATOM 742 C C . ALA A 1 88 ? -4.731 3.202 13.271 1.00 93.75 88 ALA A C 1
ATOM 744 O O . ALA A 1 88 ? -4.160 2.907 12.225 1.00 93.75 88 ALA A O 1
ATOM 745 N N . PHE A 1 89 ? -5.985 3.665 13.271 1.00 93.00 89 PHE A N 1
ATOM 746 C CA . PHE A 1 89 ? -6.764 3.822 12.040 1.00 93.00 89 PHE A CA 1
ATOM 747 C C . PHE A 1 89 ? -6.169 4.875 11.091 1.00 93.00 89 PHE A C 1
ATOM 749 O O . PHE A 1 89 ? -6.046 4.628 9.893 1.00 93.00 89 PHE A O 1
ATOM 756 N N . THR A 1 90 ? -5.731 6.023 11.613 1.00 94.06 90 THR A N 1
ATOM 757 C CA . THR A 1 90 ? -5.095 7.076 10.798 1.00 94.06 90 THR A CA 1
ATOM 758 C C . THR A 1 90 ? -3.796 6.577 10.160 1.00 94.06 90 THR A C 1
ATOM 760 O O . THR A 1 90 ? -3.562 6.768 8.965 1.00 94.06 90 THR A O 1
ATOM 763 N N . LYS A 1 91 ? -2.959 5.871 10.929 1.00 94.75 91 LYS A N 1
ATOM 764 C CA . LYS A 1 91 ? -1.732 5.252 10.412 1.00 94.75 91 LYS A CA 1
ATOM 765 C C . LYS A 1 91 ? -2.037 4.168 9.381 1.00 94.75 91 LYS A C 1
ATOM 767 O O . LYS A 1 91 ? -1.373 4.122 8.349 1.00 94.75 91 LYS A O 1
ATOM 772 N N . LEU A 1 92 ? -3.073 3.357 9.596 1.00 95.44 92 LEU A N 1
ATOM 773 C CA . LEU A 1 92 ? -3.520 2.352 8.631 1.00 95.44 92 LEU A CA 1
ATOM 774 C C . LEU A 1 92 ? -3.921 2.985 7.289 1.00 95.44 92 LEU A C 1
ATOM 776 O O . LEU A 1 92 ? -3.554 2.469 6.234 1.00 95.44 92 LEU A O 1
ATOM 780 N N . GLN A 1 93 ? -4.615 4.128 7.298 1.00 92.69 93 GLN A N 1
ATOM 781 C CA . GLN A 1 93 ? -4.939 4.858 6.065 1.00 92.69 93 GLN A CA 1
ATOM 782 C C . GLN A 1 93 ? -3.677 5.297 5.305 1.00 92.69 93 GLN A C 1
ATOM 784 O O . GLN A 1 93 ? -3.623 5.169 4.079 1.00 92.69 93 GLN A O 1
ATOM 789 N N . ALA A 1 94 ? -2.640 5.745 6.019 1.00 92.62 94 ALA A N 1
ATOM 790 C CA . ALA A 1 94 ? -1.350 6.081 5.416 1.00 92.62 94 ALA A CA 1
ATOM 791 C C . ALA A 1 94 ? -0.625 4.846 4.847 1.00 92.62 94 ALA A C 1
ATOM 793 O O . ALA A 1 94 ? -0.008 4.935 3.784 1.00 92.62 94 ALA A O 1
ATOM 794 N N . LEU A 1 95 ? -0.725 3.683 5.503 1.00 94.88 95 LEU A N 1
ATOM 795 C CA . LEU A 1 95 ? -0.191 2.425 4.967 1.00 94.88 95 LEU A CA 1
ATOM 796 C C . LEU A 1 95 ? -0.939 1.991 3.699 1.00 94.88 95 LEU A C 1
ATOM 798 O O . LEU A 1 95 ? -0.305 1.550 2.746 1.00 94.88 95 LEU A O 1
ATOM 802 N N . HIS A 1 96 ? -2.262 2.176 3.628 1.00 92.44 96 HIS A N 1
ATOM 803 C CA . HIS A 1 96 ? -3.027 1.928 2.399 1.00 92.44 96 HIS A CA 1
ATOM 804 C C . HIS A 1 96 ? -2.621 2.845 1.243 1.00 92.44 96 HIS A C 1
ATOM 806 O O . HIS A 1 96 ? -2.647 2.412 0.091 1.00 92.44 96 HIS A O 1
ATOM 812 N N . ALA A 1 97 ? -2.283 4.106 1.516 1.00 89.94 97 ALA A N 1
ATOM 813 C CA . ALA A 1 97 ? -1.761 5.008 0.491 1.00 89.94 97 ALA A CA 1
ATOM 814 C C . ALA A 1 97 ? -0.415 4.494 -0.048 1.00 89.94 97 ALA A C 1
ATOM 816 O O . ALA A 1 97 ? -0.288 4.261 -1.249 1.00 89.94 97 ALA A O 1
ATOM 817 N N . GLN A 1 98 ? 0.524 4.175 0.850 1.00 90.75 98 GLN A N 1
ATOM 818 C CA . GLN A 1 98 ? 1.821 3.591 0.484 1.00 90.75 98 GLN A CA 1
ATOM 819 C C . GLN A 1 98 ? 1.673 2.266 -0.273 1.00 90.75 98 GLN A C 1
ATOM 821 O O . GLN A 1 98 ? 2.393 2.013 -1.233 1.00 90.75 98 GLN A O 1
ATOM 826 N N . TRP A 1 99 ? 0.712 1.422 0.108 1.00 93.00 99 TRP A N 1
ATOM 827 C CA . TRP A 1 99 ? 0.459 0.154 -0.573 1.00 93.00 99 TRP A CA 1
ATOM 828 C C . TRP A 1 99 ? 0.098 0.339 -2.049 1.00 93.00 99 TRP A C 1
ATOM 830 O O . TRP A 1 99 ? 0.573 -0.425 -2.889 1.00 93.00 99 TRP A O 1
ATOM 840 N N . ARG A 1 100 ? -0.731 1.346 -2.363 1.00 87.81 100 ARG A N 1
ATOM 841 C CA . ARG A 1 100 ? -1.135 1.682 -3.742 1.00 87.81 100 ARG A CA 1
ATOM 842 C C . ARG A 1 100 ? 0.010 2.289 -4.552 1.00 87.81 100 ARG A C 1
ATOM 844 O O . ARG A 1 100 ? 0.063 2.110 -5.762 1.00 87.81 100 ARG A O 1
ATOM 851 N N . GLU A 1 101 ? 0.932 2.981 -3.889 1.00 86.94 101 GLU A N 1
ATOM 852 C CA . GLU A 1 101 ? 2.135 3.542 -4.514 1.00 86.94 101 GLU A CA 1
ATOM 853 C C . GLU A 1 101 ? 3.190 2.489 -4.868 1.00 86.94 101 GLU A C 1
ATOM 855 O O . GLU A 1 101 ? 4.041 2.723 -5.739 1.00 86.94 101 GLU A O 1
ATOM 860 N N . ILE A 1 102 ? 3.188 1.352 -4.168 1.00 88.88 102 ILE A N 1
ATOM 861 C CA . ILE A 1 102 ? 4.096 0.247 -4.458 1.00 88.88 102 ILE A CA 1
ATOM 862 C C . ILE A 1 102 ? 3.520 -0.576 -5.607 1.00 88.88 102 ILE A C 1
ATOM 864 O O . ILE A 1 102 ? 2.400 -1.085 -5.541 1.00 88.88 102 ILE A O 1
ATOM 868 N N . GLY A 1 103 ? 4.341 -0.744 -6.641 1.00 86.56 103 GLY A N 1
ATOM 869 C CA . GLY A 1 103 ? 3.993 -1.472 -7.850 1.00 86.56 103 GLY A CA 1
ATOM 870 C C . GLY A 1 103 ? 3.745 -2.977 -7.647 1.00 86.56 103 GLY A C 1
ATOM 871 O O . GLY A 1 103 ? 3.568 -3.476 -6.524 1.00 86.56 103 GLY A O 1
ATOM 872 N N . PRO A 1 104 ? 3.703 -3.737 -8.750 1.00 90.19 104 PRO A N 1
ATOM 873 C CA . PRO A 1 104 ? 3.435 -5.166 -8.704 1.00 90.19 104 PRO A CA 1
ATOM 874 C C . PRO A 1 104 ? 4.537 -5.925 -7.958 1.00 90.19 104 PRO A C 1
ATOM 876 O O . PRO A 1 104 ? 5.679 -5.481 -7.858 1.00 90.19 104 PRO A O 1
ATOM 879 N N . VAL A 1 105 ? 4.173 -7.101 -7.456 1.00 92.81 105 VAL A N 1
ATOM 880 C CA . VAL A 1 105 ? 5.074 -8.071 -6.814 1.00 92.81 105 VAL A CA 1
ATOM 881 C C . VAL A 1 105 ? 5.099 -9.363 -7.638 1.00 92.81 105 VAL A C 1
ATOM 883 O O . VAL A 1 105 ? 4.260 -9.512 -8.539 1.00 92.81 105 VAL A O 1
ATOM 886 N N . PRO A 1 106 ? 6.022 -10.307 -7.368 1.00 92.69 106 PRO A N 1
ATOM 887 C CA . PRO A 1 106 ? 6.006 -11.616 -8.011 1.00 92.69 106 PRO A CA 1
ATOM 888 C C . PRO A 1 106 ? 4.630 -12.271 -7.883 1.00 92.69 106 PRO A C 1
ATOM 890 O O . PRO A 1 106 ? 3.990 -12.193 -6.835 1.00 92.69 106 PRO A O 1
ATOM 893 N N . ALA A 1 107 ? 4.152 -12.882 -8.969 1.00 90.50 107 ALA A N 1
ATOM 894 C CA . ALA A 1 107 ? 2.792 -13.416 -9.033 1.00 90.50 107 ALA A CA 1
ATOM 895 C C . ALA A 1 107 ? 2.517 -14.450 -7.929 1.00 90.50 107 ALA A C 1
ATOM 897 O O . ALA A 1 107 ? 1.442 -14.422 -7.344 1.00 90.50 107 ALA A O 1
ATOM 898 N N . GLU A 1 108 ? 3.513 -15.274 -7.607 1.00 93.44 108 GLU A N 1
ATOM 899 C CA . GLU A 1 108 ? 3.467 -16.285 -6.545 1.00 93.44 108 GLU A CA 1
ATOM 900 C C . GLU A 1 108 ? 3.227 -15.702 -5.141 1.00 93.44 108 GLU A C 1
ATOM 902 O O . GLU A 1 108 ? 2.522 -16.312 -4.348 1.00 93.44 108 GLU A O 1
ATOM 907 N N . MET A 1 109 ? 3.735 -14.497 -4.858 1.00 94.38 109 MET A N 1
ATOM 908 C CA . MET A 1 109 ? 3.621 -13.854 -3.539 1.00 94.38 109 MET A CA 1
ATOM 909 C C . MET A 1 109 ? 2.448 -12.872 -3.439 1.00 94.38 109 MET A C 1
ATOM 911 O O . MET A 1 109 ? 2.139 -12.367 -2.359 1.00 94.38 109 MET A O 1
ATOM 915 N N . ARG A 1 110 ? 1.820 -12.537 -4.570 1.00 92.12 110 ARG A N 1
ATOM 916 C CA . ARG A 1 110 ? 0.832 -11.454 -4.665 1.00 92.12 110 ARG A CA 1
ATOM 917 C C . ARG A 1 110 ? -0.359 -11.676 -3.744 1.00 92.12 110 ARG A C 1
ATOM 919 O O . ARG A 1 110 ? -0.730 -10.760 -3.010 1.00 92.12 110 ARG A O 1
ATOM 926 N N . ASP A 1 111 ? -0.935 -12.870 -3.802 1.00 94.81 111 ASP A N 1
ATOM 927 C CA . ASP A 1 111 ? -2.149 -13.190 -3.061 1.00 94.81 111 ASP A CA 1
ATOM 928 C C . ASP A 1 111 ? -1.860 -13.323 -1.567 1.00 94.81 111 ASP A C 1
ATOM 930 O O . ASP A 1 111 ? -2.578 -12.737 -0.761 1.00 94.81 111 ASP A O 1
ATOM 934 N N . GLU A 1 112 ? -0.773 -14.005 -1.199 1.00 95.81 112 GLU A N 1
ATOM 935 C CA . GLU A 1 112 ? -0.355 -14.186 0.196 1.00 95.81 112 GLU A CA 1
ATOM 936 C C . GLU A 1 112 ? -0.176 -12.841 0.911 1.00 95.81 112 GLU A C 1
ATOM 938 O O . GLU A 1 112 ? -0.761 -12.590 1.965 1.00 95.81 112 GLU A O 1
ATOM 943 N N . ILE A 1 113 ? 0.577 -11.931 0.296 1.00 95.94 113 ILE A N 1
ATOM 944 C CA . ILE A 1 113 ? 0.893 -10.630 0.891 1.00 95.94 113 ILE A CA 1
ATOM 945 C C . ILE A 1 113 ? -0.339 -9.743 0.958 1.00 95.94 113 ILE A C 1
ATOM 947 O O . ILE A 1 113 ? -0.549 -9.042 1.950 1.00 95.94 113 ILE A O 1
ATOM 951 N N . TRP A 1 114 ? -1.190 -9.797 -0.068 1.00 95.62 114 TRP A N 1
ATOM 952 C CA . TRP A 1 114 ? -2.461 -9.092 -0.032 1.00 95.62 114 TRP A CA 1
ATOM 953 C C . TRP A 1 114 ? -3.361 -9.588 1.102 1.00 95.62 114 TRP A C 1
ATOM 955 O O . TRP A 1 114 ? -3.926 -8.758 1.816 1.00 95.62 114 TRP A O 1
ATOM 965 N N . GLN A 1 115 ? -3.474 -10.906 1.307 1.00 96.69 115 GLN A N 1
ATOM 966 C CA . GLN A 1 115 ? -4.264 -11.444 2.416 1.00 96.69 115 GLN A CA 1
ATOM 967 C C . GLN A 1 115 ? -3.695 -11.011 3.766 1.00 96.69 115 GLN A C 1
ATOM 969 O O . GLN A 1 115 ? -4.448 -10.468 4.572 1.00 96.69 115 GLN A O 1
ATOM 974 N N . ARG A 1 116 ? -2.377 -11.124 3.976 1.00 96.25 116 ARG A N 1
ATOM 975 C CA . ARG A 1 116 ? -1.716 -10.700 5.223 1.00 96.25 116 ARG A CA 1
ATOM 976 C C . ARG A 1 116 ? -2.022 -9.240 5.573 1.00 96.25 116 ARG A C 1
ATOM 978 O O . ARG A 1 116 ? -2.433 -8.923 6.687 1.00 96.25 116 ARG A O 1
ATOM 985 N N . PHE A 1 117 ? -1.904 -8.337 4.600 1.00 96.75 117 PHE A N 1
ATOM 986 C CA . PHE A 1 117 ? -2.222 -6.924 4.811 1.00 96.75 117 PHE A CA 1
ATOM 987 C C . PHE A 1 117 ? -3.722 -6.683 5.060 1.00 96.75 117 PHE A C 1
ATOM 989 O O . PHE A 1 117 ? -4.113 -5.875 5.913 1.00 96.75 117 PHE A O 1
ATOM 996 N N . LYS A 1 118 ? -4.587 -7.399 4.331 1.00 95.62 118 LYS A N 1
ATOM 997 C CA . LYS A 1 118 ? -6.048 -7.294 4.434 1.00 95.62 118 LYS A CA 1
ATOM 998 C C . LYS A 1 118 ? -6.582 -7.800 5.774 1.00 95.62 118 LYS A C 1
ATOM 1000 O O . LYS A 1 118 ? -7.524 -7.207 6.308 1.00 95.62 118 LYS A O 1
ATOM 1005 N N . GLU A 1 119 ? -6.018 -8.868 6.322 1.00 96.50 119 GLU A N 1
ATOM 1006 C CA . GLU A 1 119 ? -6.407 -9.419 7.623 1.00 96.50 119 GLU A CA 1
ATOM 1007 C C . GLU A 1 119 ? -6.232 -8.376 8.726 1.00 96.50 119 GLU A C 1
ATOM 1009 O O . GLU A 1 119 ? -7.197 -8.008 9.402 1.00 96.50 119 GLU A O 1
ATOM 1014 N N . THR A 1 120 ? -5.038 -7.796 8.821 1.00 93.88 120 THR A N 1
ATOM 1015 C CA . THR A 1 120 ? -4.733 -6.743 9.792 1.00 93.88 120 THR A CA 1
ATOM 1016 C C . THR A 1 120 ? -5.606 -5.505 9.599 1.00 93.88 120 THR A C 1
ATOM 1018 O O . THR A 1 120 ? -6.183 -4.980 10.557 1.00 93.88 120 THR A O 1
ATOM 1021 N N . THR A 1 121 ? -5.797 -5.091 8.343 1.00 94.19 121 THR A N 1
ATOM 1022 C CA . THR A 1 121 ? -6.721 -4.009 7.972 1.00 94.19 121 THR A CA 1
ATOM 1023 C C . THR A 1 121 ? -8.131 -4.266 8.510 1.00 94.19 121 THR A C 1
ATOM 1025 O O . THR A 1 121 ? -8.762 -3.383 9.092 1.00 94.19 121 THR A O 1
ATOM 1028 N N . THR A 1 122 ? -8.635 -5.490 8.341 1.00 96.00 122 THR A N 1
ATOM 1029 C CA . THR A 1 122 ? -9.983 -5.883 8.770 1.00 96.00 122 THR A CA 1
ATOM 1030 C C . THR A 1 122 ? -10.128 -5.800 10.287 1.00 96.00 122 THR A C 1
ATOM 1032 O O . THR A 1 122 ? -11.122 -5.264 10.781 1.00 96.00 122 THR A O 1
ATOM 1035 N N . VAL A 1 123 ? -9.125 -6.266 11.037 1.00 95.88 123 VAL A N 1
ATOM 1036 C CA . VAL A 1 123 ? -9.135 -6.224 12.506 1.00 95.88 123 VAL A CA 1
ATOM 1037 C C . VAL A 1 123 ? -9.164 -4.786 13.028 1.00 95.88 123 VAL A C 1
ATOM 1039 O O . VAL A 1 123 ? -9.985 -4.463 13.889 1.00 95.88 123 VAL A O 1
ATOM 1042 N N . ILE A 1 124 ? -8.311 -3.904 12.503 1.00 94.12 124 ILE A N 1
ATOM 1043 C CA . ILE A 1 124 ? -8.249 -2.497 12.934 1.00 94.12 124 ILE A CA 1
ATOM 1044 C C . ILE A 1 124 ? -9.542 -1.760 12.572 1.00 94.12 124 ILE A C 1
ATOM 1046 O O . ILE A 1 124 ? -10.096 -1.04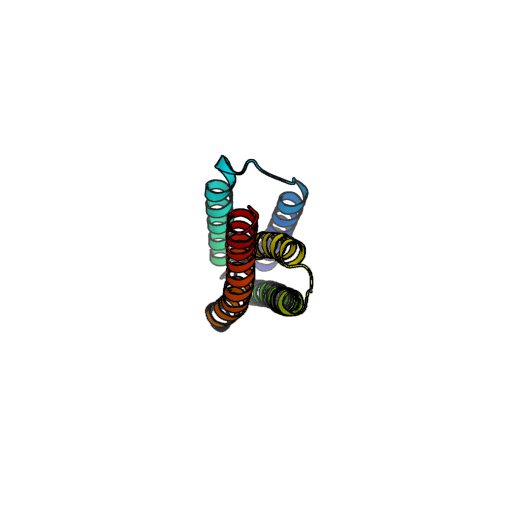5 13.408 1.00 94.12 124 ILE A O 1
ATOM 1050 N N . ASN A 1 125 ? -10.076 -1.982 11.367 1.00 92.69 125 ASN A N 1
ATOM 1051 C CA . ASN A 1 125 ? -11.349 -1.396 10.946 1.00 92.69 125 ASN A CA 1
ATOM 1052 C C . ASN A 1 125 ? -12.504 -1.828 11.855 1.00 92.69 125 ASN A C 1
ATOM 1054 O O . ASN A 1 125 ? -13.332 -0.997 12.226 1.00 92.69 125 ASN A O 1
ATOM 1058 N N . LYS A 1 126 ? -12.536 -3.102 12.265 1.00 94.94 126 LYS A N 1
ATOM 1059 C CA . LYS A 1 126 ? -13.527 -3.600 13.223 1.00 94.94 126 LYS A CA 1
ATOM 1060 C C . LYS A 1 126 ? -13.383 -2.923 14.590 1.00 94.94 126 LYS A C 1
ATOM 1062 O O . LYS A 1 126 ? -14.365 -2.388 15.094 1.00 94.94 126 LYS A O 1
ATOM 1067 N N . LYS A 1 127 ? -12.165 -2.846 15.148 1.00 92.69 127 LYS A N 1
ATOM 1068 C CA . LYS A 1 127 ? -11.899 -2.124 16.413 1.00 92.69 127 LYS A CA 1
ATOM 1069 C C . LYS A 1 127 ? -12.362 -0.663 16.344 1.00 92.69 127 LYS A C 1
ATOM 1071 O O . LYS A 1 127 ? -12.947 -0.150 17.295 1.00 92.69 127 LYS A O 1
ATOM 1076 N N . HIS A 1 128 ? -12.122 -0.002 15.213 1.00 93.38 128 HIS A N 1
ATOM 1077 C CA . HIS A 1 128 ? -12.571 1.364 14.962 1.00 93.38 128 HIS A CA 1
ATOM 1078 C C . HIS A 1 128 ? -14.102 1.469 14.927 1.00 93.38 128 HIS A C 1
ATOM 1080 O O . HIS A 1 128 ? -14.668 2.346 15.575 1.00 93.38 128 HIS A O 1
ATOM 1086 N N . GLN A 1 129 ? -14.794 0.564 14.229 1.00 92.31 129 GLN A N 1
ATOM 1087 C CA . GLN A 1 129 ? -16.261 0.523 14.215 1.00 92.31 129 GLN A CA 1
ATOM 1088 C C . GLN A 1 129 ? -16.846 0.311 15.621 1.00 92.31 129 GLN A C 1
ATOM 1090 O O . GLN A 1 129 ? -17.722 1.074 16.038 1.00 92.31 129 GLN A O 1
ATOM 1095 N N . ASP A 1 130 ? -16.322 -0.661 16.371 1.00 92.56 130 ASP A N 1
ATOM 1096 C CA . ASP A 1 130 ? -16.778 -0.990 17.726 1.00 92.56 130 ASP A CA 1
ATOM 1097 C C . ASP A 1 130 ? -16.591 0.189 18.698 1.00 92.56 130 ASP A C 1
ATOM 1099 O O . ASP A 1 130 ? -17.478 0.483 19.502 1.00 92.56 130 ASP A O 1
ATOM 1103 N N . TYR A 1 131 ? -15.484 0.932 18.579 1.00 90.62 131 TYR A N 1
ATOM 1104 C CA . TYR A 1 131 ? -15.225 2.140 19.370 1.00 90.62 131 TYR A CA 1
ATOM 1105 C C . TYR A 1 131 ? -16.345 3.185 19.234 1.00 90.62 131 TYR A C 1
ATOM 1107 O O . TYR A 1 131 ? -16.873 3.666 20.239 1.00 90.62 131 TYR A O 1
ATOM 1115 N N . TYR A 1 132 ? -16.774 3.495 18.005 1.00 88.94 132 TYR A N 1
ATOM 1116 C CA . TYR A 1 132 ? -17.862 4.455 17.776 1.00 88.94 132 TYR A CA 1
ATOM 1117 C C . TYR A 1 132 ? -19.236 3.922 18.189 1.00 88.94 132 TYR A C 1
ATOM 1119 O O . TYR A 1 132 ? -20.091 4.700 18.624 1.00 88.94 132 TYR A O 1
ATOM 1127 N N . LEU A 1 133 ? -19.479 2.615 18.056 1.00 90.12 133 LEU A N 1
ATOM 1128 C CA . LEU A 1 133 ? -20.723 1.998 18.521 1.00 90.12 133 LEU A CA 1
ATOM 1129 C C . LEU A 1 133 ? -20.853 2.101 20.045 1.00 90.12 133 LEU A C 1
ATOM 1131 O O . LEU A 1 133 ? -21.914 2.491 20.535 1.00 90.12 133 LEU A O 1
ATOM 1135 N N . ASN A 1 134 ? -19.774 1.827 20.780 1.00 88.94 134 ASN A N 1
ATOM 1136 C CA . ASN A 1 134 ? -19.757 1.904 22.240 1.00 88.94 134 ASN A CA 1
ATOM 1137 C C . ASN A 1 134 ? -19.956 3.340 22.740 1.00 88.94 134 ASN A C 1
ATOM 1139 O O . ASN A 1 134 ? -20.812 3.565 23.595 1.00 88.94 134 ASN A O 1
ATOM 1143 N N . GLN A 1 135 ? -19.288 4.330 22.133 1.00 85.88 135 GLN A N 1
ATOM 1144 C CA . GLN A 1 135 ? -19.520 5.740 22.474 1.00 85.88 135 GLN A CA 1
ATOM 1145 C C . GLN A 1 135 ? -20.983 6.155 22.279 1.00 85.88 135 GLN A C 1
ATOM 1147 O O . GLN A 1 135 ? -21.582 6.784 23.150 1.00 85.88 135 GLN A O 1
ATOM 1152 N N . LYS A 1 136 ? -21.618 5.758 21.170 1.00 80.56 136 LYS A N 1
ATOM 1153 C CA . LYS A 1 136 ? -23.040 6.069 20.940 1.00 80.56 136 LYS A CA 1
ATOM 1154 C C . LYS A 1 136 ? -23.957 5.454 22.001 1.00 80.56 136 LYS A C 1
ATOM 1156 O O . LYS A 1 136 ? -24.985 6.048 22.322 1.00 80.56 136 LYS A O 1
ATOM 1161 N N . GLN A 1 137 ? -23.621 4.280 22.534 1.00 79.00 137 GLN A N 1
ATOM 1162 C CA . GLN A 1 137 ? -24.401 3.633 23.592 1.00 79.00 137 GLN A CA 1
ATOM 1163 C C . GLN A 1 137 ? -24.204 4.302 24.955 1.00 79.00 137 GLN A C 1
ATOM 1165 O O . GLN A 1 137 ? -25.180 4.483 25.680 1.00 79.00 137 GLN A O 1
ATOM 1170 N N . GLU A 1 138 ? -22.982 4.709 25.297 1.00 73.25 138 GLU A N 1
ATOM 1171 C CA . GLU A 1 138 ? -22.694 5.428 26.545 1.00 73.25 138 GLU A CA 1
ATOM 1172 C C . GLU A 1 138 ? -23.389 6.791 26.597 1.00 73.25 138 GLU A C 1
ATOM 1174 O O . GLU A 1 138 ? -23.978 7.151 27.615 1.00 73.25 138 GLU A O 1
ATOM 1179 N N . HIS A 1 139 ? -23.407 7.517 25.477 1.00 68.94 139 HIS A N 1
ATOM 1180 C CA . HIS A 1 139 ? -24.106 8.798 25.375 1.00 68.94 139 HIS A CA 1
ATOM 1181 C C . HIS A 1 139 ? -25.634 8.654 25.465 1.00 68.94 139 HIS A C 1
ATOM 1183 O O . HIS A 1 139 ? -26.293 9.551 25.973 1.00 68.94 139 HIS A O 1
ATOM 1189 N N . LYS A 1 140 ? -26.205 7.522 25.027 1.00 68.06 140 LYS A N 1
ATOM 1190 C CA . LYS A 1 140 ? -27.643 7.221 25.178 1.00 68.06 140 LYS A CA 1
ATOM 1191 C C . LYS A 1 140 ? -28.040 6.771 26.589 1.00 68.06 140 LYS A C 1
ATOM 1193 O O . LYS A 1 140 ? -29.227 6.758 26.895 1.00 68.06 140 LYS A O 1
ATOM 1198 N N . LYS A 1 141 ? -27.079 6.351 27.418 1.00 60.00 141 LYS A N 1
ATOM 1199 C CA . LYS A 1 141 ? -27.308 5.867 28.791 1.00 60.00 141 LYS A CA 1
ATOM 1200 C C . LYS A 1 141 ? -27.136 6.948 29.862 1.00 60.00 141 LYS A C 1
ATOM 1202 O O . LYS A 1 141 ? -27.449 6.677 31.019 1.00 60.00 141 LYS A O 1
ATOM 1207 N N . LYS A 1 142 ? -26.636 8.139 29.516 1.00 48.69 142 LYS A N 1
ATOM 1208 C CA . LYS A 1 142 ? -26.605 9.278 30.443 1.00 48.69 142 LYS A CA 1
ATOM 1209 C C . LYS A 1 142 ? -27.986 9.965 30.451 1.00 48.69 142 LYS A C 1
ATOM 1211 O O . LYS A 1 142 ? -28.427 10.344 29.367 1.00 48.69 142 LYS A O 1
ATOM 1216 N N . PRO A 1 143 ? -28.662 10.048 31.615 1.00 54.06 143 PRO A N 1
ATOM 1217 C CA . PRO A 1 143 ? -29.970 10.691 31.763 1.00 54.06 143 PRO A CA 1
ATOM 1218 C C . PRO A 1 143 ? -29.910 12.208 31.564 1.00 54.06 143 PRO A C 1
ATOM 1220 O O . PRO A 1 143 ? -28.824 12.794 31.788 1.00 54.06 143 PRO A O 1
#

Secondary structure (DSSP, 8-state):
---HHHHHHHHHHHHHHHHHHHHHS-PPPHHHHHHHHHHHHHHHHHHHHHGGG-HHHHHHHHHHHHHHHHHHHHHHHHTTS-S-HHHHHHHHHHHHHHHHHS----HHHHHHHHHHHHHHHHHHHHHHHHHHHHHHHHHHH--

Foldseek 3Di:
DDDPVNVLVVVVVVVVVVLVVVVVVDDDPPVCV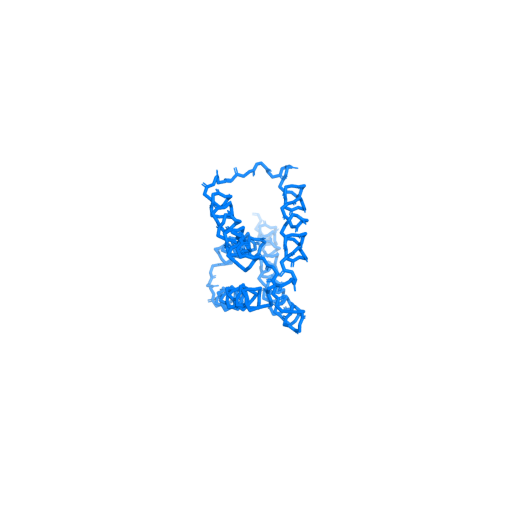VVVLVVVQVVLVVSLVVSPVPPPVSQVLLVVLVVQLVVLLVVLVVLVVPPDLVVSLVVLVVSVVVNSSRHHHPPVCRVVSVVSSVVSVVVSVVVNVVVVVVVVVVVVPDD

Sequence (143 aa):
MVNRKESINKTFQEFRELQKKWREIGPVPQSALNDLWENYHHHVETFYDYIKINQELRDLDLKKNLEAKLILCEKAEELLLEPGILSAFTKLQALHAQWREIGPVPAEMRDEIWQRFKETTTVINKKHQDYYLNQKQEHKKKP

Radius of gyration: 19.97 Å; chains: 1; bounding box: 55×32×65 Å

pLDDT: mean 84.85, std 11.5, range [40.75, 97.31]